Protein AF-A0A9E1PYB5-F1 (afdb_monomer_lite)

Structure (mmCIF, N/CA/C/O backbone):
data_AF-A0A9E1PYB5-F1
#
_entry.id   AF-A0A9E1PYB5-F1
#
loop_
_atom_site.group_PDB
_atom_site.id
_atom_site.type_symbol
_atom_site.label_atom_id
_atom_site.label_alt_id
_atom_site.label_comp_id
_atom_site.label_asym_id
_atom_site.label_entity_id
_atom_site.label_seq_id
_atom_site.pdbx_PDB_ins_code
_atom_site.Cartn_x
_atom_site.Cartn_y
_atom_site.Cartn_z
_atom_site.occupancy
_atom_site.B_iso_or_equiv
_atom_site.auth_seq_id
_atom_site.auth_comp_id
_atom_site.auth_asym_id
_atom_site.auth_atom_id
_atom_site.pdbx_PDB_model_num
ATOM 1 N N . MET A 1 1 ? 16.720 4.711 -12.349 1.00 50.56 1 MET A N 1
ATOM 2 C CA . MET A 1 1 ? 15.548 4.368 -13.172 1.00 50.56 1 MET A CA 1
ATOM 3 C C . MET A 1 1 ? 14.546 5.500 -13.094 1.00 50.56 1 MET A C 1
ATOM 5 O O . MET A 1 1 ? 13.847 5.637 -12.095 1.00 50.56 1 MET A O 1
ATOM 9 N N . THR A 1 2 ? 14.556 6.374 -14.094 1.00 49.84 2 THR A N 1
ATOM 10 C CA . THR A 1 2 ? 13.507 7.377 -14.324 1.00 49.84 2 THR A CA 1
ATOM 11 C C . THR A 1 2 ? 12.341 6.709 -15.064 1.00 49.84 2 THR A C 1
ATOM 13 O O . THR A 1 2 ? 12.536 5.718 -15.760 1.00 49.84 2 THR A O 1
ATOM 16 N N . PHE A 1 3 ? 11.117 7.233 -14.936 1.00 57.72 3 PHE A N 1
ATOM 17 C CA . PHE A 1 3 ? 9.896 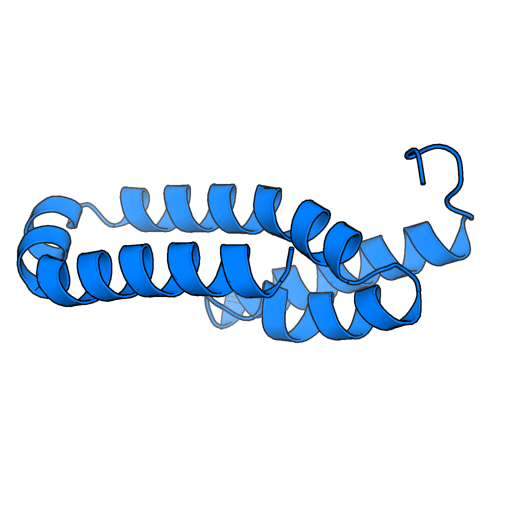6.642 -15.521 1.00 57.72 3 PHE A CA 1
ATOM 18 C C . PHE A 1 3 ? 9.912 6.450 -17.056 1.00 57.72 3 PHE A C 1
ATOM 20 O O . PHE A 1 3 ? 8.996 5.836 -17.593 1.00 57.72 3 PHE A O 1
ATOM 27 N N . GLY A 1 4 ? 10.932 6.954 -17.758 1.00 59.47 4 GLY A N 1
ATOM 28 C CA . GLY A 1 4 ? 11.102 6.823 -19.208 1.00 59.47 4 GLY A CA 1
ATOM 29 C C . GLY A 1 4 ? 11.782 5.532 -19.684 1.00 59.47 4 GLY A C 1
ATOM 30 O O . GLY A 1 4 ? 11.930 5.368 -20.889 1.00 59.47 4 GLY A O 1
ATOM 31 N N . GLU A 1 5 ? 12.200 4.633 -18.784 1.00 69.00 5 GLU A N 1
ATOM 32 C CA . GLU A 1 5 ? 12.933 3.397 -19.132 1.00 69.00 5 GLU A CA 1
ATOM 33 C C . GLU A 1 5 ? 12.063 2.123 -19.142 1.00 69.00 5 GLU A C 1
ATOM 35 O O . GLU A 1 5 ? 12.578 1.035 -19.392 1.00 69.00 5 GLU A O 1
ATOM 40 N N . PHE A 1 6 ? 10.756 2.215 -18.863 1.00 81.38 6 PHE A N 1
ATOM 41 C CA . PHE A 1 6 ? 9.888 1.031 -18.837 1.00 81.38 6 PHE A CA 1
ATOM 42 C C . PHE A 1 6 ? 9.444 0.628 -20.241 1.00 81.38 6 PHE A C 1
ATOM 44 O O . PHE A 1 6 ? 8.778 1.395 -20.938 1.00 81.38 6 PHE A O 1
ATOM 51 N N . ASP A 1 7 ? 9.765 -0.603 -20.633 1.00 89.25 7 ASP A N 1
ATOM 52 C CA . ASP A 1 7 ? 9.231 -1.197 -21.853 1.00 89.25 7 ASP A CA 1
ATOM 53 C C . ASP A 1 7 ? 7.724 -1.511 -21.726 1.00 89.25 7 ASP A C 1
ATOM 55 O O . ASP A 1 7 ? 7.126 -1.520 -20.642 1.00 89.25 7 ASP A O 1
ATOM 59 N N . SER A 1 8 ? 7.074 -1.768 -22.864 1.00 90.62 8 SER A N 1
ATOM 60 C CA . SER A 1 8 ? 5.633 -2.052 -22.906 1.00 90.62 8 SER A CA 1
ATOM 61 C C . SER A 1 8 ? 5.249 -3.304 -22.111 1.00 90.62 8 SER A C 1
ATOM 63 O O . SER A 1 8 ? 4.134 -3.384 -21.590 1.00 90.62 8 SER A O 1
ATOM 65 N N . VAL A 1 9 ? 6.160 -4.273 -21.992 1.00 92.94 9 VAL A N 1
ATOM 66 C CA . VAL A 1 9 ? 5.938 -5.513 -21.237 1.00 92.94 9 VAL A CA 1
ATOM 67 C C . VAL A 1 9 ? 5.877 -5.211 -19.742 1.00 92.94 9 VAL A C 1
ATOM 69 O O . VAL A 1 9 ? 4.922 -5.605 -19.076 1.00 92.94 9 VAL A O 1
ATOM 72 N N . THR A 1 10 ? 6.830 -4.443 -19.225 1.00 93.81 10 THR A N 1
ATOM 73 C CA . THR A 1 10 ? 6.912 -4.044 -17.817 1.00 93.81 10 THR A CA 1
ATOM 74 C C . THR A 1 10 ? 5.689 -3.235 -17.408 1.00 93.81 10 THR A C 1
ATOM 76 O O . THR A 1 10 ? 5.069 -3.529 -16.385 1.00 93.81 10 THR A O 1
ATOM 79 N N . LEU A 1 11 ? 5.273 -2.272 -18.237 1.00 94.19 11 LEU A N 1
ATOM 80 C CA . LEU A 1 11 ? 4.048 -1.501 -17.999 1.00 94.19 11 LEU A CA 1
ATOM 81 C C . LEU A 1 11 ? 2.803 -2.396 -17.960 1.00 94.19 11 LEU A C 1
ATOM 83 O O . LEU A 1 11 ? 1.944 -2.219 -17.094 1.00 94.19 11 LEU A O 1
ATOM 87 N N . SER A 1 12 ? 2.725 -3.387 -18.850 1.00 95.25 12 SER A N 1
ATOM 88 C CA . SER A 1 12 ? 1.617 -4.348 -18.877 1.00 95.25 12 SER A CA 1
ATOM 89 C C . SER A 1 12 ? 1.583 -5.207 -17.611 1.00 95.25 12 SER A C 1
ATOM 91 O O . SER A 1 12 ? 0.518 -5.390 -17.022 1.00 95.25 12 SER A O 1
ATOM 93 N N . VAL A 1 13 ? 2.741 -5.682 -17.140 1.00 96.31 13 VAL A N 1
ATOM 94 C CA . VAL A 1 13 ? 2.852 -6.456 -15.892 1.00 96.31 13 VAL A CA 1
ATOM 95 C C . VAL A 1 13 ? 2.425 -5.619 -14.688 1.00 96.31 13 VAL A C 1
ATOM 97 O O . VAL A 1 13 ? 1.644 -6.097 -13.867 1.00 96.31 13 VAL A O 1
ATOM 100 N N . ILE A 1 14 ? 2.870 -4.362 -14.598 1.00 95.81 14 ILE A N 1
ATOM 101 C CA . ILE A 1 14 ? 2.468 -3.439 -13.528 1.00 95.81 14 ILE A CA 1
ATOM 102 C C . ILE A 1 14 ? 0.948 -3.224 -13.548 1.00 95.81 14 ILE A C 1
ATOM 104 O O . ILE A 1 14 ? 0.297 -3.328 -12.506 1.00 95.81 14 ILE A O 1
ATOM 108 N N . ALA A 1 15 ? 0.360 -2.978 -14.721 1.00 95.88 15 ALA A N 1
ATOM 109 C CA . ALA A 1 15 ? -1.082 -2.791 -14.860 1.00 95.88 15 ALA A CA 1
ATOM 110 C C . ALA A 1 15 ? -1.867 -4.032 -14.404 1.00 95.88 15 ALA A C 1
ATOM 112 O O . ALA A 1 15 ? -2.786 -3.918 -13.592 1.00 95.88 15 ALA A O 1
ATOM 113 N N . VAL A 1 16 ? -1.473 -5.226 -14.858 1.00 97.44 16 VAL A N 1
ATOM 114 C CA . VAL A 1 16 ? -2.100 -6.494 -14.448 1.00 97.44 16 VAL A CA 1
ATOM 115 C C . VAL A 1 16 ? -1.943 -6.728 -12.944 1.00 97.44 16 VAL A C 1
ATOM 117 O O . VAL A 1 16 ? -2.911 -7.105 -12.282 1.00 97.44 16 VAL A O 1
ATOM 120 N N . ALA A 1 17 ? -0.766 -6.453 -12.380 1.00 96.88 17 ALA A N 1
ATOM 121 C CA . ALA A 1 17 ? -0.515 -6.572 -10.947 1.00 96.88 17 ALA A CA 1
ATOM 122 C C . ALA A 1 17 ? -1.473 -5.689 -10.132 1.00 96.88 17 ALA A C 1
ATOM 124 O O . ALA A 1 17 ? -2.092 -6.165 -9.176 1.00 96.88 17 ALA A O 1
ATOM 125 N N . PHE A 1 18 ? -1.653 -4.427 -10.535 1.00 96.38 18 PHE A N 1
ATOM 126 C CA . PHE A 1 18 ? -2.601 -3.516 -9.892 1.00 96.38 18 PHE A CA 1
ATOM 127 C C . PHE A 1 18 ? -4.057 -3.948 -10.061 1.00 96.38 18 PHE A C 1
ATOM 129 O O . PHE A 1 18 ? -4.819 -3.836 -9.103 1.00 96.38 18 PHE A O 1
ATOM 136 N N . LEU A 1 19 ? -4.451 -4.464 -11.227 1.00 96.69 19 LEU A N 1
ATOM 137 C CA . LEU A 1 19 ? -5.812 -4.957 -11.453 1.00 96.69 19 LEU A CA 1
ATOM 138 C C . LEU A 1 19 ? -6.131 -6.154 -10.552 1.00 96.69 19 LEU A C 1
ATOM 140 O O . LEU A 1 19 ? -7.134 -6.137 -9.839 1.00 96.69 19 LEU A O 1
ATOM 144 N N . LEU A 1 20 ? -5.256 -7.163 -10.523 1.00 96.56 20 LEU A N 1
ATOM 145 C CA . LEU A 1 20 ? -5.444 -8.363 -9.703 1.00 96.56 20 LEU A CA 1
ATOM 146 C C . LEU A 1 20 ? -5.395 -8.042 -8.206 1.00 96.56 20 LEU A C 1
ATOM 148 O O . LEU A 1 20 ? -6.267 -8.458 -7.437 1.00 96.56 20 LEU A O 1
ATOM 152 N N . GLY A 1 21 ? -4.398 -7.264 -7.784 1.00 96.25 21 GLY A N 1
ATOM 153 C CA . GLY A 1 21 ? -4.265 -6.850 -6.393 1.00 96.25 21 GLY A CA 1
ATOM 154 C C . GLY A 1 21 ? -5.396 -5.922 -5.947 1.00 96.25 21 GLY A C 1
ATOM 155 O O . GLY A 1 21 ? -5.897 -6.059 -4.832 1.00 96.25 21 GLY A O 1
ATOM 156 N N . GLY A 1 22 ? -5.839 -5.011 -6.812 1.00 95.12 22 GLY A N 1
ATOM 157 C CA . GLY A 1 22 ? -6.951 -4.096 -6.559 1.00 95.12 22 GLY A CA 1
ATOM 158 C C . GLY A 1 22 ? -8.284 -4.827 -6.438 1.00 95.12 22 GLY A C 1
ATOM 159 O O . GLY A 1 22 ? -9.027 -4.577 -5.490 1.00 95.12 22 GLY A O 1
ATOM 160 N N . PHE A 1 23 ? -8.548 -5.790 -7.323 1.00 95.56 23 PHE A N 1
ATOM 161 C CA . PHE A 1 23 ? -9.713 -6.670 -7.233 1.00 95.56 23 PHE A CA 1
ATOM 162 C C . PHE A 1 23 ? -9.741 -7.430 -5.900 1.00 95.56 23 PHE A C 1
ATOM 164 O O . PHE A 1 23 ? -10.726 -7.371 -5.163 1.00 95.56 23 PHE A O 1
ATOM 171 N N . SER A 1 24 ? -8.624 -8.066 -5.532 1.00 95.25 24 SER A N 1
ATOM 172 C CA . SER A 1 24 ? -8.497 -8.769 -4.250 1.00 95.25 24 SER A CA 1
ATOM 173 C C . SER A 1 24 ? -8.643 -7.830 -3.051 1.00 95.25 24 SER A C 1
ATOM 175 O O . SER A 1 24 ? -9.314 -8.158 -2.074 1.00 95.25 24 SER A O 1
ATOM 177 N N . LYS A 1 25 ?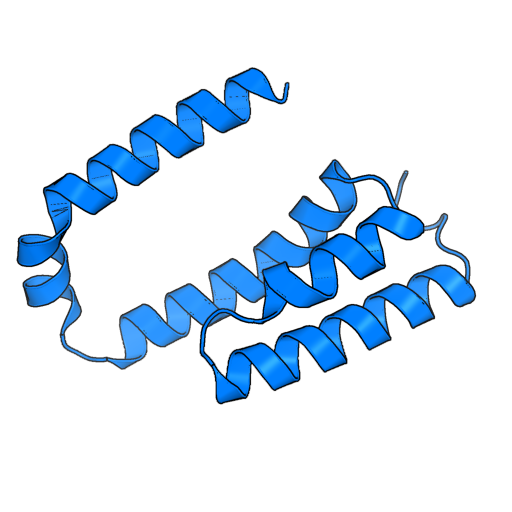 -8.086 -6.616 -3.126 1.00 92.62 25 LYS A N 1
ATOM 178 C CA . LYS A 1 25 ? -8.285 -5.586 -2.102 1.00 92.62 25 LYS A CA 1
ATOM 179 C C . LYS A 1 25 ? -9.754 -5.199 -1.954 1.00 92.62 25 LYS A C 1
ATOM 181 O O . LYS A 1 25 ? -10.194 -5.014 -0.827 1.00 92.62 25 LYS A O 1
ATOM 186 N N . GLY A 1 26 ? -10.500 -5.103 -3.052 1.00 90.94 26 GLY A N 1
ATOM 187 C CA . GLY A 1 26 ? -11.938 -4.843 -3.020 1.00 90.94 26 GLY A CA 1
ATOM 188 C C . GLY A 1 26 ? -12.725 -5.934 -2.289 1.00 90.94 26 GLY A C 1
ATOM 189 O O . GLY A 1 26 ? -13.638 -5.613 -1.538 1.00 90.94 26 GLY A O 1
ATOM 190 N N . GLY A 1 27 ? -12.345 -7.205 -2.460 1.00 91.38 27 GLY A N 1
ATOM 191 C CA . GLY A 1 27 ? -13.006 -8.333 -1.792 1.00 91.38 27 GLY A CA 1
ATOM 192 C C . GLY A 1 27 ? -12.567 -8.572 -0.340 1.00 91.38 27 GLY A C 1
ATOM 193 O O . GLY A 1 27 ? -13.400 -8.863 0.511 1.00 91.38 27 GLY A O 1
ATOM 194 N N . VAL A 1 28 ? -11.265 -8.462 -0.050 1.00 90.06 28 VAL A N 1
ATOM 195 C CA . VAL A 1 28 ? -10.646 -8.909 1.220 1.00 90.06 28 VAL A CA 1
ATOM 196 C C . VAL A 1 28 ? -10.157 -7.739 2.093 1.00 90.06 28 VAL A C 1
ATOM 198 O O . VAL A 1 28 ? -9.888 -7.903 3.279 1.00 90.06 28 VAL A O 1
ATOM 201 N N . GLY A 1 29 ? -10.017 -6.536 1.534 1.00 85.69 29 GLY A N 1
ATOM 202 C CA . GLY A 1 29 ? -9.590 -5.317 2.238 1.00 85.69 29 GLY A CA 1
ATOM 203 C C . GLY A 1 29 ? -8.078 -5.046 2.223 1.00 85.69 29 GLY A C 1
ATOM 204 O O . GLY A 1 29 ? -7.667 -3.888 2.164 1.00 85.69 29 GLY A O 1
ATOM 205 N N . PHE A 1 30 ? -7.227 -6.079 2.194 1.00 87.06 30 PHE A N 1
ATOM 206 C CA . PHE A 1 30 ? -5.757 -5.933 2.282 1.00 87.06 30 PHE A CA 1
ATOM 207 C C . PHE A 1 30 ? -4.965 -6.652 1.170 1.00 87.06 30 PHE A C 1
ATOM 209 O O . PHE A 1 30 ? -3.742 -6.752 1.239 1.00 87.06 30 PHE A O 1
ATOM 216 N N . GLY A 1 31 ? -5.640 -7.126 0.117 1.00 88.88 31 GLY A N 1
ATOM 217 C CA . GLY A 1 31 ? -5.050 -7.994 -0.914 1.00 88.88 31 GLY A CA 1
ATOM 218 C C . GLY A 1 31 ? -4.053 -7.349 -1.891 1.00 88.88 31 GLY A C 1
ATOM 219 O O . GLY A 1 31 ? -3.256 -8.063 -2.492 1.00 88.88 31 GLY A O 1
ATOM 220 N N . LEU A 1 32 ? -4.047 -6.017 -2.042 1.00 94.06 32 LEU A N 1
ATOM 221 C CA . LEU A 1 32 ? -3.209 -5.329 -3.039 1.00 94.06 32 LEU A CA 1
ATOM 222 C C . LEU A 1 32 ? -1.704 -5.623 -2.889 1.00 94.06 32 LEU A C 1
ATOM 224 O O . LEU A 1 32 ? -1.128 -6.138 -3.844 1.00 94.06 32 LEU A O 1
ATOM 228 N N . PRO A 1 33 ? -1.048 -5.361 -1.741 1.00 92.94 33 PRO A N 1
ATOM 229 C CA . PRO A 1 33 ? 0.377 -5.655 -1.589 1.00 92.94 33 PRO A CA 1
ATOM 230 C C . PRO A 1 33 ? 0.691 -7.155 -1.653 1.00 92.94 33 PRO A C 1
ATOM 232 O O . PRO A 1 33 ? 1.747 -7.518 -2.154 1.00 92.94 33 PRO A O 1
ATOM 235 N N . LEU A 1 34 ? -0.220 -8.026 -1.206 1.00 94.44 34 LEU A N 1
ATOM 236 C CA . LEU A 1 34 ? 0.008 -9.476 -1.189 1.00 94.44 34 LEU A CA 1
ATOM 237 C C . LEU A 1 34 ? 0.078 -10.091 -2.592 1.00 94.44 34 LEU A C 1
ATOM 239 O O . LEU A 1 34 ? 0.737 -11.109 -2.775 1.00 94.44 34 LEU A O 1
ATOM 243 N N . ILE A 1 35 ? -0.589 -9.476 -3.571 1.00 95.88 35 ILE A N 1
ATOM 244 C CA . ILE A 1 35 ? -0.606 -9.947 -4.961 1.00 95.88 35 ILE A CA 1
ATOM 245 C C . ILE A 1 35 ? 0.315 -9.098 -5.836 1.00 95.88 35 ILE A C 1
ATOM 247 O O . ILE A 1 35 ? 1.155 -9.628 -6.557 1.00 95.88 35 ILE A O 1
ATOM 251 N N . ALA A 1 36 ? 0.180 -7.774 -5.783 1.00 96.19 36 ALA A N 1
ATOM 252 C CA . ALA A 1 36 ? 0.850 -6.899 -6.734 1.00 96.19 36 ALA A CA 1
ATOM 253 C C . ALA A 1 36 ? 2.361 -6.788 -6.479 1.00 96.19 36 ALA A C 1
ATOM 255 O O . ALA A 1 36 ? 3.127 -6.709 -7.435 1.00 96.19 36 ALA A O 1
ATOM 256 N N . MET A 1 37 ? 2.804 -6.814 -5.214 1.00 95.31 37 MET A N 1
ATOM 257 C CA . MET A 1 37 ? 4.227 -6.715 -4.873 1.00 95.31 37 MET A CA 1
ATOM 258 C C . MET A 1 37 ? 5.055 -7.879 -5.436 1.00 95.31 37 MET A C 1
ATOM 260 O O . MET A 1 37 ? 5.996 -7.589 -6.174 1.00 95.31 37 MET A O 1
ATOM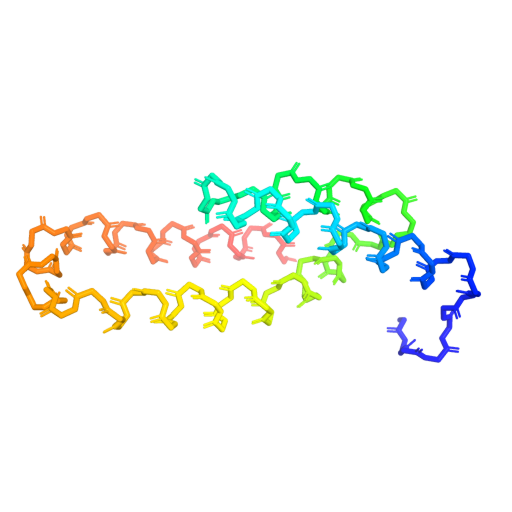 264 N N . PRO A 1 38 ? 4.728 -9.165 -5.175 1.00 95.31 38 PRO A N 1
ATOM 265 C CA . PRO A 1 38 ? 5.526 -10.265 -5.709 1.00 95.31 38 PRO A CA 1
ATOM 266 C C . PRO A 1 38 ? 5.520 -10.292 -7.241 1.00 95.31 38 PRO A C 1
ATOM 268 O O . PRO A 1 38 ? 6.552 -10.574 -7.836 1.00 95.31 38 PRO A O 1
ATOM 271 N N . ILE A 1 39 ? 4.409 -9.933 -7.897 1.00 96.69 39 ILE A N 1
ATOM 272 C CA . ILE A 1 39 ? 4.358 -9.842 -9.366 1.00 96.69 39 ILE A CA 1
ATOM 273 C C . ILE A 1 39 ? 5.309 -8.749 -9.873 1.00 96.69 39 ILE A C 1
ATOM 275 O O . ILE A 1 39 ? 6.131 -9.004 -10.749 1.00 96.69 39 ILE A O 1
ATOM 279 N N . MET A 1 40 ? 5.241 -7.544 -9.303 1.00 95.94 40 MET A N 1
ATOM 280 C CA . MET A 1 40 ? 6.089 -6.427 -9.723 1.00 95.94 40 MET A CA 1
ATOM 281 C C . MET A 1 40 ? 7.571 -6.647 -9.406 1.00 95.94 40 MET A C 1
ATOM 283 O O . MET A 1 40 ? 8.417 -6.295 -10.221 1.00 95.94 40 MET A O 1
ATOM 287 N N . ALA A 1 41 ? 7.906 -7.278 -8.280 1.00 93.88 41 ALA A N 1
ATOM 288 C CA . ALA A 1 41 ? 9.291 -7.550 -7.887 1.00 93.88 41 ALA A CA 1
ATOM 289 C C . ALA A 1 41 ? 10.048 -8.477 -8.863 1.00 93.88 41 ALA A C 1
ATOM 291 O O . ALA A 1 41 ? 11.271 -8.553 -8.797 1.00 93.88 41 ALA A O 1
ATOM 292 N N . ASN A 1 42 ? 9.343 -9.163 -9.773 1.00 94.12 42 ASN A N 1
ATOM 293 C CA . ASN A 1 42 ? 9.962 -9.959 -10.838 1.00 94.12 42 ASN A CA 1
ATOM 294 C C . ASN A 1 42 ? 10.453 -9.117 -12.027 1.00 94.12 42 ASN A C 1
ATOM 296 O O . ASN A 1 42 ? 11.298 -9.584 -12.785 1.00 94.12 42 ASN A O 1
ATOM 300 N N . VAL A 1 43 ? 9.918 -7.907 -12.220 1.00 94.06 43 VAL A N 1
ATOM 301 C CA . VAL A 1 43 ? 10.199 -7.070 -13.405 1.00 94.06 43 VAL A CA 1
ATOM 302 C C . VAL A 1 43 ? 10.806 -5.714 -13.059 1.00 94.06 43 VAL A C 1
ATOM 304 O O . VAL A 1 43 ? 11.450 -5.093 -13.897 1.00 94.06 43 VAL A O 1
ATOM 307 N N . ILE A 1 44 ? 10.627 -5.250 -11.823 1.00 93.25 44 ILE A N 1
ATOM 308 C CA . ILE A 1 44 ? 11.173 -3.989 -11.327 1.00 93.25 44 ILE A CA 1
ATOM 309 C C . ILE A 1 44 ? 11.823 -4.171 -9.957 1.00 93.25 44 ILE A C 1
ATOM 311 O O . ILE A 1 44 ? 11.553 -5.130 -9.236 1.00 93.25 44 ILE A O 1
ATOM 315 N N . SER A 1 45 ? 12.675 -3.218 -9.572 1.00 92.19 45 SER A N 1
ATOM 316 C CA . SER A 1 45 ? 13.327 -3.248 -8.265 1.00 92.19 45 SER A CA 1
ATOM 317 C C . SER A 1 45 ? 12.313 -3.130 -7.120 1.00 92.19 45 SER A C 1
ATOM 319 O O . SER A 1 45 ? 11.312 -2.414 -7.211 1.00 92.19 45 SER A O 1
ATOM 321 N N . ILE A 1 46 ? 12.598 -3.810 -6.005 1.00 90.44 46 ILE A N 1
ATOM 322 C CA . ILE A 1 46 ? 11.748 -3.799 -4.805 1.00 90.44 46 ILE A CA 1
ATOM 323 C C . ILE A 1 46 ? 11.452 -2.367 -4.313 1.00 90.44 46 ILE A C 1
ATOM 325 O O . ILE A 1 46 ? 10.280 -2.076 -4.068 1.00 90.44 46 ILE A O 1
ATOM 329 N N . PRO A 1 47 ? 12.432 -1.440 -4.222 1.00 89.88 47 PRO A N 1
ATOM 330 C CA . PRO A 1 47 ? 12.151 -0.067 -3.801 1.00 89.88 47 PRO A CA 1
ATOM 331 C C . PRO A 1 47 ? 11.169 0.655 -4.729 1.00 89.88 47 PRO A C 1
ATOM 333 O O . PRO A 1 47 ? 10.285 1.370 -4.257 1.00 89.88 47 PRO A O 1
ATOM 336 N N . LEU A 1 48 ? 11.275 0.432 -6.044 1.00 91.31 48 LEU A N 1
ATOM 337 C CA . LEU A 1 48 ? 10.353 1.018 -7.013 1.00 91.31 48 LEU A CA 1
ATOM 338 C C . LEU A 1 48 ? 8.941 0.438 -6.851 1.00 91.31 48 LEU A C 1
ATOM 340 O O . LEU A 1 48 ? 7.972 1.194 -6.816 1.00 91.31 48 LEU A O 1
ATOM 344 N N . ALA A 1 49 ? 8.818 -0.884 -6.701 1.00 93.38 49 ALA A N 1
ATOM 345 C CA . ALA A 1 49 ? 7.530 -1.544 -6.488 1.00 93.38 49 ALA A CA 1
ATOM 346 C C . ALA A 1 49 ? 6.836 -1.031 -5.215 1.00 93.38 49 ALA A C 1
ATOM 348 O O . ALA A 1 49 ? 5.647 -0.709 -5.245 1.00 93.38 49 ALA A O 1
ATOM 349 N N . ILE A 1 50 ? 7.583 -0.888 -4.114 1.00 91.81 50 ILE A N 1
ATOM 350 C CA . ILE A 1 50 ? 7.086 -0.299 -2.861 1.00 91.81 50 ILE A CA 1
ATOM 351 C C . ILE A 1 50 ? 6.622 1.144 -3.096 1.00 91.81 50 ILE A C 1
ATOM 353 O O . ILE A 1 50 ? 5.530 1.513 -2.657 1.00 91.81 50 ILE A O 1
ATOM 357 N N . GLY A 1 51 ? 7.404 1.950 -3.819 1.00 92.19 51 GLY A N 1
ATOM 358 C CA . GLY A 1 51 ? 7.049 3.331 -4.153 1.00 92.19 51 GLY A CA 1
ATOM 359 C C . GLY A 1 51 ? 5.742 3.435 -4.946 1.00 92.19 51 GLY A C 1
ATOM 360 O O . GLY A 1 51 ? 4.851 4.197 -4.568 1.00 92.19 51 GLY A O 1
ATOM 361 N N . LEU A 1 52 ? 5.584 2.613 -5.988 1.00 93.94 52 LEU A N 1
ATOM 362 C CA . LEU A 1 52 ? 4.366 2.556 -6.804 1.00 93.94 52 LEU A CA 1
ATOM 363 C C . LEU A 1 52 ? 3.143 2.117 -5.992 1.00 93.94 52 LEU A C 1
ATOM 365 O O . LEU A 1 52 ? 2.066 2.687 -6.149 1.00 93.94 52 LEU A O 1
ATOM 369 N N . LEU A 1 53 ? 3.295 1.120 -5.115 1.00 94.88 53 LEU A N 1
ATOM 370 C CA . LEU A 1 53 ? 2.211 0.612 -4.268 1.00 94.88 53 LEU A CA 1
ATOM 371 C C . LEU A 1 53 ? 1.783 1.603 -3.188 1.00 94.88 53 LEU A C 1
ATOM 373 O O . LEU A 1 53 ? 0.607 1.639 -2.821 1.00 94.88 53 LEU A O 1
ATOM 377 N N . SER A 1 54 ? 2.723 2.397 -2.678 1.00 92.94 54 SER A N 1
ATOM 378 C CA . SER A 1 54 ? 2.491 3.292 -1.544 1.00 92.94 54 SER A CA 1
ATOM 379 C C . SER A 1 54 ? 1.372 4.290 -1.828 1.00 92.94 54 SER A C 1
ATOM 381 O O . SER A 1 54 ? 0.476 4.446 -1.002 1.00 92.94 54 SER A O 1
ATOM 383 N N . VAL A 1 55 ? 1.359 4.902 -3.015 1.00 93.56 55 VAL A N 1
ATOM 384 C CA . VAL A 1 55 ? 0.359 5.917 -3.388 1.00 93.56 55 VAL A CA 1
ATOM 385 C C . VAL A 1 55 ? -1.081 5.376 -3.323 1.00 93.56 55 VAL A C 1
ATOM 387 O O . VAL A 1 55 ? -1.868 5.889 -2.521 1.00 93.56 55 VAL A O 1
ATOM 390 N N . PRO A 1 56 ? -1.469 4.333 -4.085 1.00 93.31 56 PRO A N 1
ATOM 391 C CA . PRO A 1 56 ? -2.834 3.820 -4.051 1.00 93.31 56 PRO A CA 1
ATOM 392 C C . PRO A 1 56 ? -3.178 3.135 -2.726 1.00 93.31 56 PRO A C 1
ATOM 394 O O . PRO A 1 56 ? -4.331 3.214 -2.294 1.00 93.31 56 PRO A O 1
ATOM 397 N N . ILE A 1 57 ? -2.223 2.479 -2.050 1.00 94.56 57 ILE A N 1
ATOM 398 C CA . ILE A 1 57 ? -2.474 1.855 -0.742 1.00 94.56 57 ILE A CA 1
ATOM 399 C C . ILE A 1 57 ? -2.820 2.920 0.291 1.00 94.56 57 ILE A C 1
ATOM 401 O O . ILE A 1 57 ? -3.864 2.802 0.930 1.00 94.56 57 ILE A O 1
ATOM 405 N N . VAL A 1 58 ? -1.984 3.948 0.436 1.00 92.81 58 VAL A N 1
ATOM 406 C CA . VAL A 1 58 ? -2.201 5.019 1.412 1.00 92.81 58 VAL A CA 1
ATOM 407 C C . VAL A 1 58 ? -3.479 5.772 1.078 1.00 92.81 58 VAL A C 1
ATOM 409 O O . VAL A 1 58 ? -4.305 5.946 1.970 1.00 92.81 58 VAL A O 1
ATOM 412 N N . ALA A 1 59 ? -3.704 6.140 -0.186 1.00 93.88 59 ALA A N 1
ATOM 413 C CA . ALA A 1 59 ? -4.916 6.848 -0.591 1.00 93.88 59 ALA A CA 1
ATOM 414 C C . ALA A 1 59 ? -6.190 6.061 -0.232 1.00 93.88 59 ALA A C 1
ATOM 416 O O . ALA A 1 59 ? -7.064 6.572 0.470 1.00 93.88 59 ALA A O 1
ATOM 417 N N . SER A 1 60 ? -6.272 4.791 -0.645 1.00 93.19 60 SER A N 1
ATOM 418 C CA . SER A 1 60 ? -7.457 3.960 -0.391 1.00 93.19 60 SER A CA 1
ATOM 419 C C . SER A 1 60 ? -7.633 3.594 1.084 1.00 93.19 60 SER A C 1
ATOM 421 O O . SER A 1 60 ? -8.751 3.660 1.584 1.00 93.19 60 SER A O 1
ATOM 423 N N . ASN A 1 61 ? -6.560 3.259 1.806 1.00 92.19 61 ASN A N 1
ATOM 424 C CA . ASN A 1 61 ? -6.639 2.949 3.238 1.00 92.19 61 ASN A CA 1
ATOM 425 C C . ASN A 1 61 ? -7.052 4.171 4.054 1.00 92.19 61 ASN A C 1
ATOM 427 O O . ASN A 1 61 ? -7.840 4.042 4.985 1.00 92.19 61 ASN A O 1
ATOM 431 N N . THR A 1 62 ? -6.544 5.352 3.699 1.00 90.44 62 THR A N 1
ATOM 432 C CA . THR A 1 62 ? -6.894 6.606 4.372 1.00 90.44 62 THR A CA 1
ATOM 433 C C . THR A 1 62 ? -8.369 6.912 4.156 1.00 90.44 62 THR A C 1
ATOM 435 O O . THR A 1 62 ? -9.102 7.126 5.119 1.00 90.44 62 THR A O 1
ATOM 438 N N . TRP A 1 63 ? -8.838 6.828 2.908 1.00 91.19 63 TRP A N 1
ATOM 439 C CA . TRP A 1 63 ? -10.257 6.978 2.594 1.00 91.19 63 TRP A CA 1
ATOM 440 C C . TRP A 1 63 ? -11.136 5.995 3.378 1.00 91.19 63 TRP A C 1
ATOM 442 O O . TRP A 1 63 ? -12.121 6.397 3.994 1.00 91.19 63 TRP A O 1
ATOM 452 N N . GLN A 1 64 ? -10.775 4.711 3.399 1.00 89.38 64 GLN A N 1
ATOM 453 C CA . GLN A 1 64 ? -11.521 3.673 4.118 1.00 89.38 64 GLN A CA 1
ATOM 454 C C . GLN A 1 64 ? -11.524 3.904 5.631 1.00 89.38 64 GLN A C 1
ATOM 456 O O . GLN A 1 64 ? -12.576 3.783 6.261 1.00 89.38 64 GLN A O 1
ATOM 461 N N . ALA A 1 65 ? -10.381 4.291 6.206 1.00 87.62 65 ALA A N 1
ATOM 462 C CA . ALA A 1 65 ? -10.281 4.641 7.615 1.00 87.62 65 ALA A CA 1
ATOM 463 C C . ALA A 1 65 ? -11.279 5.753 7.942 1.00 87.62 65 ALA A C 1
ATOM 465 O O . ALA A 1 65 ? -12.099 5.571 8.843 1.00 87.62 65 ALA A O 1
ATOM 466 N N . PHE A 1 66 ? -11.290 6.828 7.141 1.00 88.50 66 PHE A N 1
AT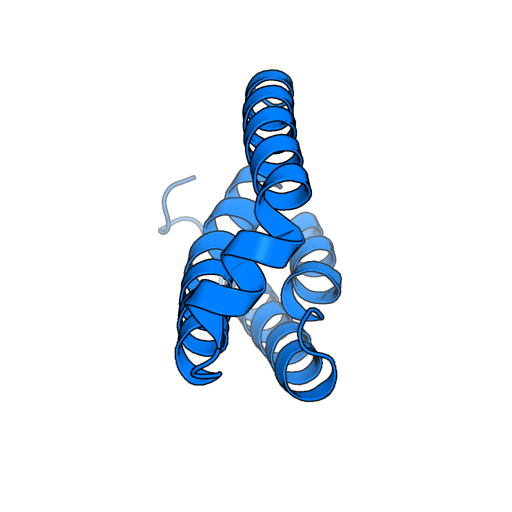OM 467 C CA . PHE A 1 66 ? -12.169 7.974 7.359 1.00 88.50 66 PHE A CA 1
ATOM 468 C C . PHE A 1 66 ? -13.651 7.722 7.016 1.00 88.50 66 PHE A C 1
ATOM 470 O O . PHE A 1 66 ? -14.545 8.338 7.594 1.00 88.50 66 PHE A O 1
ATOM 477 N N . SER A 1 67 ? -13.955 6.758 6.155 1.00 87.38 67 SER A N 1
ATOM 478 C CA . SER A 1 67 ? -15.341 6.462 5.763 1.00 87.38 67 SER A CA 1
ATOM 479 C C . SER A 1 67 ? -16.154 5.763 6.863 1.00 87.38 67 SER A C 1
ATOM 481 O O . SER A 1 67 ? -17.378 5.768 6.821 1.00 87.38 67 SER A O 1
ATOM 483 N N . SER A 1 68 ? -15.499 5.181 7.875 1.00 82.12 68 SER A N 1
ATOM 484 C CA . SER A 1 68 ? -16.167 4.379 8.917 1.00 82.12 68 SER A CA 1
ATOM 485 C C . SER A 1 68 ? -16.894 5.176 10.018 1.00 82.12 68 SER A C 1
ATOM 487 O O . SER A 1 68 ? -17.598 4.580 10.827 1.00 82.12 68 SER A O 1
ATOM 489 N N . GLY A 1 69 ? -16.697 6.497 10.114 1.00 81.88 69 GLY A N 1
ATOM 490 C CA . GLY A 1 69 ? -17.288 7.363 11.153 1.00 81.88 69 GLY A CA 1
ATOM 491 C C . GLY A 1 69 ? -16.841 7.129 12.612 1.00 81.88 69 GLY A C 1
ATOM 492 O O . GLY A 1 69 ? -17.192 7.916 13.486 1.00 81.88 69 GLY A O 1
ATOM 493 N N . LEU A 1 70 ? -16.050 6.089 12.909 1.00 83.25 70 LEU A N 1
ATOM 494 C CA . LEU A 1 70 ? -15.698 5.663 14.279 1.00 83.25 70 LEU A CA 1
ATOM 495 C C . LEU A 1 70 ? -14.244 5.973 14.689 1.00 83.25 70 LEU A C 1
ATOM 497 O O . LEU A 1 70 ? -13.702 5.346 15.604 1.00 83.25 70 LEU A O 1
ATOM 501 N N . HIS A 1 71 ? -13.570 6.918 14.028 1.00 82.81 71 HIS A N 1
ATOM 502 C CA . HIS A 1 71 ? -12.099 7.020 14.098 1.00 82.81 71 HIS A CA 1
ATOM 503 C C . HIS A 1 71 ? -11.596 7.387 15.486 1.00 82.81 71 HIS A C 1
ATOM 505 O O . HIS A 1 71 ? -10.604 6.824 15.930 1.00 82.81 71 HIS A O 1
ATOM 511 N N . GLY A 1 72 ? -12.299 8.264 16.210 1.00 84.88 72 GLY A N 1
ATOM 512 C CA . GLY A 1 72 ? -11.903 8.663 17.565 1.00 84.88 72 GLY A CA 1
ATOM 513 C C . GLY A 1 72 ? -11.958 7.508 18.572 1.00 84.88 72 GLY A C 1
ATOM 514 O O . GLY A 1 72 ? -11.043 7.337 19.380 1.00 84.88 72 GLY A O 1
ATOM 515 N N . ALA A 1 73 ? -12.998 6.672 18.495 1.00 88.00 73 ALA A N 1
ATOM 516 C CA . ALA A 1 73 ? -13.140 5.497 19.355 1.00 88.00 73 ALA A CA 1
ATOM 517 C C . ALA A 1 73 ? -12.097 4.420 19.016 1.00 88.00 73 ALA A C 1
ATOM 519 O O . ALA A 1 73 ? -11.485 3.845 19.917 1.00 88.00 73 ALA A O 1
ATOM 520 N N . MET A 1 74 ? -11.848 4.187 17.723 1.00 88.06 74 MET A N 1
ATOM 521 C CA . MET A 1 74 ? -10.843 3.224 17.264 1.00 88.06 74 MET A CA 1
ATOM 522 C C . MET A 1 74 ? -9.423 3.682 17.597 1.00 88.06 74 MET A C 1
ATOM 524 O O . MET A 1 74 ? -8.635 2.887 18.103 1.00 88.06 74 MET A O 1
ATOM 528 N N . PHE A 1 75 ? -9.110 4.965 17.415 1.00 88.88 75 PHE A N 1
ATOM 529 C CA . PHE A 1 75 ? -7.808 5.521 17.771 1.00 88.88 75 PHE A CA 1
ATOM 530 C C . PHE A 1 75 ? -7.523 5.343 19.264 1.00 88.88 75 PHE A C 1
ATOM 532 O O . PHE A 1 75 ? -6.492 4.790 19.629 1.00 88.88 75 PHE A O 1
ATOM 539 N N . ARG A 1 76 ? -8.473 5.699 20.141 1.00 92.50 76 ARG A N 1
ATOM 540 C CA . ARG A 1 76 ? -8.335 5.482 21.592 1.00 92.50 76 ARG A CA 1
ATOM 541 C C . ARG A 1 76 ? -8.198 4.012 21.980 1.00 92.50 76 ARG A C 1
ATOM 543 O O . ARG A 1 76 ? -7.554 3.719 22.981 1.00 92.50 76 ARG A O 1
ATOM 550 N N . ARG A 1 77 ? -8.806 3.093 21.228 1.00 93.44 77 ARG A N 1
ATOM 551 C CA . ARG A 1 77 ? -8.711 1.651 21.485 1.00 93.44 77 ARG A CA 1
ATOM 552 C C . ARG A 1 77 ? -7.373 1.064 21.032 1.00 93.44 77 ARG A C 1
ATOM 554 O O . ARG A 1 77 ? -6.856 0.177 21.701 1.00 93.44 77 ARG A O 1
ATOM 561 N N . PHE A 1 78 ? -6.823 1.549 19.920 1.00 93.19 78 PHE A N 1
ATOM 562 C CA . PHE A 1 78 ? -5.651 0.964 19.260 1.00 93.19 78 PHE A CA 1
ATOM 563 C C . PHE A 1 78 ? -4.391 1.844 19.307 1.00 93.19 78 PHE A C 1
ATOM 565 O O . PHE A 1 78 ? -3.414 1.524 18.638 1.00 93.19 78 PHE A O 1
ATOM 572 N N . TRP A 1 79 ? -4.367 2.926 20.093 1.00 94.94 79 TRP A N 1
ATOM 573 C CA . TRP A 1 79 ? -3.249 3.882 20.117 1.00 94.94 79 TRP A CA 1
ATOM 574 C C . TRP A 1 79 ? -1.887 3.234 20.410 1.00 94.94 79 TRP A C 1
ATOM 576 O O . TRP A 1 79 ? -0.905 3.580 19.762 1.00 94.94 79 TRP A O 1
ATOM 586 N N . THR A 1 80 ? -1.818 2.256 21.321 1.00 95.69 80 THR A N 1
ATOM 587 C CA . THR A 1 80 ? -0.580 1.514 21.618 1.00 95.69 80 THR A CA 1
ATOM 588 C C . THR A 1 80 ? -0.086 0.721 20.413 1.00 95.69 80 THR A C 1
ATOM 590 O O . THR A 1 80 ? 1.105 0.739 20.114 1.00 95.69 80 THR A O 1
ATOM 593 N N . LEU A 1 81 ? -0.997 0.064 19.692 1.00 95.06 81 LEU A N 1
ATOM 594 C CA . LEU A 1 81 ? -0.677 -0.673 18.471 1.00 95.06 81 LEU A CA 1
ATOM 595 C C . LEU A 1 81 ? -0.237 0.275 17.347 1.00 95.06 81 LEU A C 1
ATOM 597 O O . LEU A 1 81 ? 0.731 -0.014 16.653 1.00 95.06 81 LEU A O 1
ATOM 601 N N . ILE A 1 82 ? -0.900 1.425 17.204 1.00 92.12 82 ILE A N 1
ATOM 602 C CA . ILE A 1 82 ? -0.522 2.461 16.233 1.00 92.12 82 ILE A CA 1
ATOM 603 C C . ILE A 1 82 ? 0.882 2.995 16.542 1.00 92.12 82 ILE A C 1
ATOM 605 O O . ILE A 1 82 ? 1.708 3.078 15.637 1.00 92.12 82 ILE A O 1
ATOM 609 N N . LEU A 1 83 ? 1.186 3.310 17.805 1.00 95.44 83 LEU A N 1
ATOM 610 C CA . LEU A 1 83 ? 2.521 3.766 18.205 1.00 95.44 83 LEU A CA 1
ATOM 611 C C . LEU A 1 83 ? 3.591 2.705 17.944 1.00 95.44 83 LEU A C 1
ATOM 613 O O . LEU A 1 83 ? 4.625 3.022 17.359 1.00 95.44 83 LEU A O 1
ATOM 617 N N . ALA A 1 84 ? 3.336 1.453 18.328 1.00 96.81 84 ALA A N 1
ATOM 618 C CA . ALA A 1 84 ? 4.253 0.351 18.056 1.00 96.81 84 ALA A CA 1
ATOM 619 C C . ALA A 1 84 ? 4.503 0.191 16.548 1.00 96.81 84 ALA A C 1
ATOM 621 O O . ALA A 1 84 ? 5.650 0.037 16.132 1.00 96.81 84 ALA A O 1
ATOM 622 N N . LEU A 1 85 ? 3.453 0.303 15.727 1.00 94.06 85 LEU A N 1
ATOM 623 C CA . LEU A 1 85 ? 3.556 0.243 14.272 1.00 94.06 85 LEU A CA 1
ATOM 624 C C . LEU A 1 85 ? 4.408 1.388 13.713 1.00 94.06 85 LEU A C 1
ATOM 626 O O . LEU A 1 85 ? 5.266 1.135 12.874 1.00 94.06 85 LEU A O 1
ATOM 630 N N . VAL A 1 86 ? 4.210 2.626 14.177 1.00 94.19 86 VAL A N 1
ATOM 631 C CA . VAL A 1 86 ? 5.001 3.788 13.735 1.00 94.19 86 VAL A CA 1
ATOM 632 C C . VAL A 1 86 ? 6.479 3.598 14.070 1.00 94.19 86 VAL A C 1
ATOM 634 O O . VAL A 1 86 ? 7.325 3.745 13.189 1.00 94.19 86 VAL A O 1
ATOM 637 N N . VAL A 1 87 ? 6.792 3.219 15.313 1.00 96.19 87 VAL A N 1
ATOM 638 C CA . VAL A 1 87 ? 8.177 3.003 15.761 1.00 96.19 87 VAL A CA 1
ATOM 639 C C . VAL A 1 87 ? 8.833 1.866 14.979 1.00 96.19 87 VAL A C 1
ATOM 641 O O . VAL A 1 87 ? 9.930 2.039 14.451 1.00 96.19 87 VAL A O 1
ATOM 644 N N . ALA A 1 88 ? 8.154 0.725 14.850 1.00 95.12 88 ALA A N 1
ATOM 645 C CA . ALA A 1 88 ? 8.680 -0.427 14.127 1.00 95.12 88 ALA A CA 1
ATOM 646 C C . ALA A 1 88 ? 8.850 -0.146 12.628 1.00 95.12 88 ALA A C 1
ATOM 648 O O . ALA A 1 88 ? 9.847 -0.558 12.045 1.00 95.12 88 ALA A O 1
ATOM 649 N N . THR A 1 89 ? 7.920 0.586 12.006 1.00 90.75 89 THR A N 1
ATOM 650 C CA . THR A 1 89 ? 8.015 0.957 10.584 1.00 90.75 89 THR A CA 1
ATOM 651 C C . THR A 1 89 ? 9.176 1.918 10.349 1.00 90.75 89 THR A C 1
ATOM 653 O O . THR A 1 89 ? 9.935 1.723 9.405 1.00 90.75 89 THR A O 1
ATOM 656 N N . ALA A 1 90 ? 9.357 2.922 11.214 1.0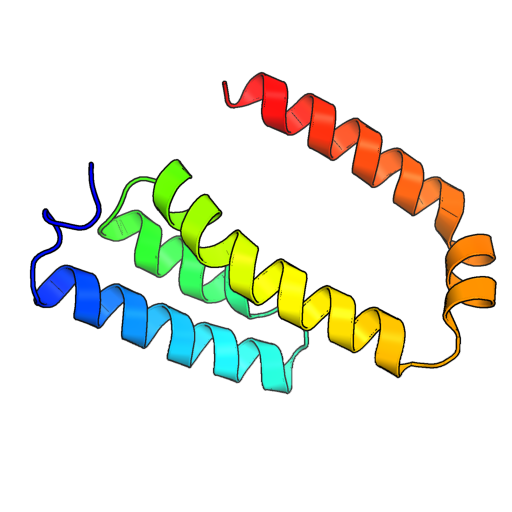0 91.44 90 ALA A N 1
ATOM 657 C CA . ALA A 1 90 ? 10.485 3.846 11.120 1.00 91.44 90 ALA A CA 1
ATO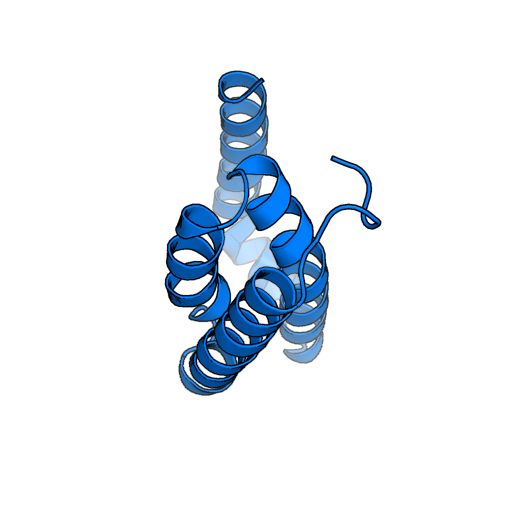M 658 C C . ALA A 1 90 ? 11.824 3.116 11.294 1.00 91.44 90 ALA A C 1
ATOM 660 O O . ALA A 1 90 ? 12.723 3.291 10.475 1.00 91.44 90 ALA A O 1
ATOM 661 N N . ALA A 1 91 ? 11.938 2.251 12.305 1.00 94.12 91 ALA A N 1
ATOM 662 C CA . ALA A 1 91 ? 13.129 1.433 12.518 1.00 94.12 91 ALA A CA 1
ATOM 663 C C . ALA A 1 91 ? 13.393 0.489 11.332 1.00 94.12 91 ALA A C 1
ATOM 665 O O . ALA A 1 91 ? 14.513 0.417 10.840 1.00 94.12 91 ALA A O 1
ATOM 666 N N . GLY A 1 92 ? 12.359 -0.188 10.828 1.00 88.31 92 GLY A N 1
ATOM 667 C CA . GLY A 1 92 ? 12.459 -1.083 9.675 1.00 88.31 92 GLY A CA 1
ATOM 668 C C . GLY A 1 92 ? 12.874 -0.363 8.391 1.00 88.31 92 GLY A C 1
ATOM 669 O O . GLY A 1 92 ? 13.697 -0.882 7.644 1.00 88.31 92 GLY A O 1
ATOM 670 N N . ALA A 1 93 ? 12.363 0.848 8.155 1.00 85.50 93 ALA A N 1
ATOM 671 C CA . ALA A 1 93 ? 12.754 1.661 7.006 1.00 85.50 93 ALA A CA 1
ATOM 672 C C . ALA A 1 93 ? 14.245 2.038 7.045 1.00 85.50 93 ALA A C 1
ATOM 674 O O . ALA A 1 93 ? 14.895 1.982 6.008 1.00 85.50 93 ALA A O 1
ATOM 675 N N . GLN A 1 94 ? 14.787 2.352 8.228 1.00 87.56 94 GLN A N 1
ATOM 676 C CA . GLN A 1 94 ? 16.218 2.641 8.414 1.00 87.56 94 GLN A CA 1
ATOM 677 C C . GLN A 1 94 ? 17.113 1.409 8.221 1.00 87.56 94 GLN A C 1
ATOM 679 O O . GLN A 1 94 ? 18.277 1.556 7.884 1.00 87.56 94 GLN A O 1
ATOM 684 N N . ILE A 1 95 ? 16.593 0.195 8.433 1.00 89.31 95 ILE A N 1
ATOM 685 C CA . ILE A 1 95 ? 17.337 -1.051 8.169 1.00 89.31 95 ILE A CA 1
ATOM 686 C C . ILE A 1 95 ? 17.450 -1.321 6.660 1.00 89.31 95 ILE A C 1
ATOM 688 O O . ILE A 1 95 ? 18.381 -1.989 6.220 1.00 89.31 95 ILE A O 1
ATOM 692 N N . LEU A 1 96 ? 16.483 -0.844 5.870 1.00 75.06 96 LEU A N 1
ATOM 693 C CA . LEU A 1 96 ? 16.434 -1.076 4.425 1.00 75.06 96 LEU A CA 1
ATOM 694 C C . LEU A 1 96 ? 17.342 -0.123 3.627 1.00 75.06 96 LEU A C 1
ATOM 696 O O . LEU A 1 96 ? 17.662 -0.429 2.478 1.00 75.06 96 LEU A O 1
ATOM 700 N N . THR A 1 97 ? 17.700 1.025 4.210 1.00 65.31 97 THR A N 1
ATOM 701 C CA . THR A 1 97 ? 18.619 2.034 3.652 1.00 65.31 97 THR A CA 1
ATOM 702 C C . THR A 1 97 ? 20.057 1.771 4.057 1.00 65.31 97 THR A C 1
ATOM 704 O O . THR A 1 97 ? 20.928 1.856 3.166 1.00 65.31 97 THR A O 1
#

Foldseek 3Di:
DPPVPDDPVLVVQLVVLQVVQVVVCVVPVHRNCVRSQVSNVVPDPNVVSCVVSVVVNCVVVVVVCVVPVCNVVVCVVCVVVVVVCVVVVVVVVVVVD

Radius of gyration: 15.88 Å; chains: 1; bounding box: 36×19×44 Å

Secondary structure (DSSP, 8-state):
--GGG--HHHHHHHHHHHHHHHHHHHHHSSHHHHHHHHHHTTTS-HHHHHHHHHHHHHHHHHHHHHHTS-HHHHHHHHHHHHHHHHHHHHHHHHHH-

pLDDT: mean 89.94, std 9.16, range [49.84, 97.44]

Sequence (97 aa):
MTFGEFDSVTLSVIAVAFLLGGFSKGGVGFGLPLIAMPIMANVISIPLAIGLLSVPIVASNTWQAFSSGLHGAMFRRFWTLILALVVATAAGAQILT